Protein AF-A0A7S2NXR0-F1 (afdb_monomer)

Organism: NCBI:txid1333877

Sequence (174 aa):
SSHFCSRHRAERPIASRPRAPASRPAGAMSVLPPVIALAGGGIPRPVWQLMPEISPGKAMLGSIFLFNAPHMVRMFLMHKAANVIKNENPRAQLAELKGHKAYGEMISRAEGAHVNGLESFPVFAAGLLAAKAAGVDKTLIGKLAAFHLLCRTAFNVLYIGFSTPAPPAPPALT

Solvent-accessible surface area (backbone atoms only — not comparable to full-atom values): 10648 Å² total; per-residue (Å²): 134,88,82,88,78,82,77,75,78,79,76,72,79,81,77,76,73,81,78,74,84,87,77,77,76,96,71,78,66,75,67,63,62,58,56,40,59,73,73,72,59,64,74,57,66,72,60,59,70,68,48,60,79,39,53,59,68,57,45,53,59,51,42,56,55,60,46,43,41,33,48,55,52,28,51,54,52,48,44,73,72,57,77,62,84,61,82,90,45,60,69,61,51,47,62,58,49,43,71,37,93,89,50,5,67,47,40,48,34,16,49,51,51,23,54,56,28,64,68,47,44,60,58,52,52,50,52,55,51,49,42,57,72,71,66,52,59,63,60,60,51,6,34,53,48,45,49,52,50,49,54,49,51,52,47,52,52,50,57,45,70,54,83,77,80,76,77,78,75,76,79,78,88,123

Foldseek 3Di:
DDDDDDPDPPDDPPPPDPDDDDDPDPPPPPPPVVVLVVVVHDDPPVLLVPFDQDFLVRLLVVLVCLLCVLVVVLVVLLCVQPVDQDPPCNPVSLVVSLPPPPCNLLNVLSVVLNVVSVVCSVVLVVVLVVCVVVVHDRSVSSSVSSVVSVVSNVCSCCSNVDDDDDDPPDPPPD

Structure (mmCIF, N/CA/C/O backbone):
data_AF-A0A7S2NXR0-F1
#
_entry.id   AF-A0A7S2NXR0-F1
#
loop_
_atom_site.group_PDB
_atom_site.id
_atom_site.type_symbol
_atom_site.label_atom_id
_atom_site.label_alt_id
_atom_site.label_comp_id
_atom_site.label_asym_id
_atom_site.label_entity_id
_atom_site.label_seq_id
_atom_site.pdbx_PDB_ins_code
_atom_site.Cartn_x
_atom_site.Cartn_y
_atom_site.Cartn_z
_atom_site.occupancy
_atom_site.B_iso_or_equiv
_atom_site.auth_seq_id
_atom_site.auth_comp_id
_atom_site.auth_asym_id
_atom_site.auth_atom_id
_atom_site.pdbx_PDB_model_num
ATOM 1 N N . SER A 1 1 ? 9.492 -75.284 -23.364 1.00 41.31 1 SER A N 1
ATOM 2 C CA . SER A 1 1 ? 10.916 -75.005 -23.112 1.00 41.31 1 SER A CA 1
ATOM 3 C C . SER A 1 1 ? 11.178 -73.532 -23.343 1.00 41.31 1 SER A C 1
ATOM 5 O O . SER A 1 1 ? 11.141 -73.083 -24.474 1.00 41.31 1 SER A O 1
ATOM 7 N N . SER A 1 2 ? 11.055 -72.708 -22.303 1.00 45.31 2 SER A N 1
ATOM 8 C CA . SER A 1 2 ? 12.148 -72.368 -21.375 1.00 45.31 2 SER A CA 1
ATOM 9 C C . SER A 1 2 ? 13.203 -71.498 -22.056 1.00 45.31 2 SER A C 1
ATOM 11 O O . SER A 1 2 ? 14.041 -72.020 -22.771 1.00 45.31 2 SER A O 1
ATOM 13 N N . HIS A 1 3 ? 13.159 -70.188 -21.816 1.00 41.81 3 HIS A N 1
ATOM 14 C CA . HIS A 1 3 ? 14.313 -69.461 -21.283 1.00 41.81 3 HIS A CA 1
ATOM 15 C C . HIS A 1 3 ? 13.875 -68.073 -20.805 1.00 41.81 3 HIS A C 1
ATOM 17 O O . HIS A 1 3 ? 13.893 -67.068 -21.508 1.00 41.81 3 HIS A O 1
ATOM 23 N N . PHE A 1 4 ? 13.452 -68.080 -19.546 1.00 44.88 4 PHE A N 1
ATOM 24 C CA . PHE A 1 4 ? 13.415 -66.955 -18.629 1.00 44.88 4 PHE A CA 1
ATOM 25 C C . PHE A 1 4 ? 14.849 -66.413 -18.491 1.00 44.88 4 PHE A C 1
ATOM 27 O O . PHE A 1 4 ? 15.677 -67.030 -17.826 1.00 44.88 4 PHE A O 1
ATOM 34 N N . CYS A 1 5 ? 15.177 -65.309 -19.167 1.00 43.09 5 CYS A N 1
ATOM 35 C CA . CYS A 1 5 ? 16.451 -64.613 -18.981 1.00 43.09 5 CYS A CA 1
ATOM 36 C C . CYS A 1 5 ? 16.192 -63.310 -18.223 1.00 43.09 5 CYS A C 1
ATOM 38 O O . CYS A 1 5 ? 15.936 -62.247 -18.789 1.00 43.09 5 CYS A O 1
ATOM 40 N N . SER A 1 6 ? 16.194 -63.471 -16.901 1.00 46.03 6 SER A N 1
ATOM 41 C CA . SER A 1 6 ? 16.197 -62.433 -15.880 1.00 46.03 6 SER A CA 1
ATOM 42 C C . SER A 1 6 ? 17.340 -61.444 -16.135 1.00 46.03 6 SER A C 1
ATOM 44 O O . SER A 1 6 ? 18.508 -61.745 -15.887 1.00 46.03 6 SER A O 1
ATOM 46 N N . ARG A 1 7 ? 17.023 -60.243 -16.637 1.00 46.84 7 ARG A N 1
ATOM 47 C CA . ARG A 1 7 ? 17.961 -59.115 -16.576 1.00 46.84 7 ARG A CA 1
ATOM 48 C C . ARG A 1 7 ? 17.993 -58.619 -15.139 1.00 46.84 7 ARG A C 1
ATOM 50 O O . ARG A 1 7 ? 17.139 -57.845 -14.713 1.00 46.84 7 ARG A O 1
ATOM 57 N N . HIS A 1 8 ? 19.001 -59.100 -14.419 1.00 41.31 8 HIS A N 1
ATOM 58 C CA . HIS A 1 8 ? 19.458 -58.571 -13.147 1.00 41.31 8 HIS A CA 1
ATOM 59 C C . HIS A 1 8 ? 19.474 -57.038 -13.183 1.00 41.31 8 HIS A C 1
ATOM 61 O O . HIS A 1 8 ? 20.275 -56.407 -13.873 1.00 41.31 8 HIS A O 1
ATOM 67 N N . ARG A 1 9 ? 18.558 -56.447 -12.415 1.00 42.78 9 ARG A N 1
ATOM 68 C CA . ARG A 1 9 ? 18.615 -55.060 -11.971 1.00 42.78 9 ARG A CA 1
ATOM 69 C C . ARG A 1 9 ? 19.904 -54.924 -11.162 1.00 42.78 9 ARG A C 1
ATOM 71 O O . ARG A 1 9 ? 19.964 -55.378 -10.027 1.00 42.78 9 ARG A O 1
ATOM 78 N N . ALA A 1 10 ? 20.944 -54.363 -11.772 1.00 43.19 10 ALA A N 1
ATOM 79 C CA . ALA A 1 10 ? 22.134 -53.938 -11.054 1.00 43.19 10 ALA A CA 1
ATOM 80 C C . ALA A 1 10 ? 21.708 -52.829 -10.083 1.00 43.19 10 ALA A C 1
ATOM 82 O O . ALA A 1 10 ? 21.484 -51.681 -10.476 1.00 43.19 10 ALA A O 1
ATOM 83 N N . GLU A 1 11 ? 21.502 -53.213 -8.826 1.00 44.66 11 GLU A N 1
ATOM 84 C CA . GLU A 1 11 ? 21.321 -52.302 -7.709 1.00 44.66 11 GLU A CA 1
ATOM 85 C C . GLU A 1 11 ? 22.569 -51.425 -7.632 1.00 44.66 11 GLU A C 1
ATOM 87 O O . GLU A 1 11 ? 23.670 -51.894 -7.344 1.00 44.66 11 GLU A O 1
ATOM 92 N N . ARG A 1 12 ? 22.421 -50.142 -7.968 1.00 49.81 12 ARG A N 1
ATOM 93 C CA . ARG A 1 12 ? 23.492 -49.178 -7.732 1.00 49.81 12 ARG A CA 1
ATOM 94 C C . ARG A 1 12 ? 23.688 -49.108 -6.217 1.00 49.81 12 ARG A C 1
ATOM 96 O O . ARG A 1 12 ? 22.694 -48.892 -5.521 1.00 49.81 12 ARG A O 1
ATOM 103 N N . PRO A 1 13 ? 24.914 -49.258 -5.693 1.00 45.50 13 PRO A N 1
ATOM 104 C CA . PRO A 1 13 ? 25.148 -49.089 -4.271 1.00 45.50 13 PRO A CA 1
ATOM 105 C C . PRO A 1 13 ? 24.712 -47.675 -3.881 1.00 45.50 13 PRO A C 1
ATOM 107 O O . PRO A 1 13 ? 25.167 -46.685 -4.457 1.00 45.50 13 PRO A O 1
ATOM 110 N N . ILE A 1 14 ? 23.777 -47.595 -2.933 1.00 52.03 14 ILE A N 1
ATOM 111 C CA . ILE A 1 14 ? 23.360 -46.350 -2.295 1.00 52.03 14 ILE A CA 1
ATOM 112 C C . ILE A 1 14 ? 24.603 -45.804 -1.597 1.00 52.03 14 ILE A C 1
ATOM 114 O O . ILE A 1 14 ? 24.964 -46.246 -0.509 1.00 52.03 14 ILE A O 1
ATOM 118 N N . ALA A 1 15 ? 25.293 -44.877 -2.261 1.00 48.22 15 ALA A N 1
ATOM 119 C CA . ALA A 1 15 ? 26.387 -44.131 -1.672 1.00 48.22 15 ALA A CA 1
ATOM 120 C C . ALA A 1 15 ? 25.826 -43.370 -0.465 1.00 48.22 15 ALA A C 1
ATOM 122 O O . ALA A 1 15 ? 25.064 -42.407 -0.598 1.00 48.22 15 ALA A O 1
ATOM 123 N N . SER A 1 16 ? 26.158 -43.865 0.723 1.00 54.44 16 SER A N 1
ATOM 124 C CA . SER A 1 16 ? 25.849 -43.253 2.002 1.00 54.44 16 SER A CA 1
ATOM 125 C C . SER A 1 16 ? 26.462 -41.855 2.028 1.00 54.44 16 SER A C 1
ATOM 127 O O . SER A 1 16 ? 27.676 -41.677 2.095 1.00 54.44 16 SER A O 1
ATOM 129 N N . ARG A 1 17 ? 25.609 -40.829 1.937 1.00 52.53 17 ARG A N 1
ATOM 130 C CA . ARG A 1 17 ? 26.033 -39.439 2.131 1.00 52.53 17 ARG A CA 1
ATOM 131 C C . ARG A 1 17 ? 26.712 -39.320 3.503 1.00 52.53 17 ARG A C 1
ATOM 133 O O . ARG A 1 17 ? 26.125 -39.782 4.487 1.00 52.53 17 ARG A O 1
ATOM 140 N N . PRO A 1 18 ? 27.888 -38.679 3.611 1.00 49.97 18 PRO A N 1
ATOM 141 C CA . PRO A 1 18 ? 28.472 -38.378 4.908 1.00 49.97 18 PRO A CA 1
ATOM 142 C C . PRO A 1 18 ? 27.501 -37.489 5.694 1.00 49.97 18 PRO A C 1
ATOM 144 O O . PRO A 1 18 ? 27.066 -36.432 5.232 1.00 49.97 18 PRO A O 1
ATOM 147 N N . ARG A 1 19 ? 27.110 -37.974 6.875 1.00 48.69 19 ARG A N 1
ATOM 148 C CA . ARG A 1 19 ? 26.250 -37.280 7.833 1.00 48.69 19 ARG A CA 1
ATOM 149 C C . ARG A 1 19 ? 26.992 -36.020 8.282 1.00 48.69 19 ARG A C 1
ATOM 151 O O . ARG A 1 19 ? 27.996 -36.119 8.979 1.00 48.69 19 ARG A O 1
ATOM 158 N N . ALA A 1 20 ? 26.525 -34.853 7.840 1.00 47.62 20 ALA A N 1
ATOM 159 C CA . ALA A 1 20 ? 27.055 -33.569 8.282 1.00 47.62 20 ALA A CA 1
ATOM 160 C C . ALA A 1 20 ? 27.038 -33.501 9.823 1.00 47.62 20 ALA A C 1
ATOM 162 O O . ALA A 1 20 ? 26.050 -33.936 10.428 1.00 47.62 20 ALA A O 1
ATOM 163 N N . PRO A 1 21 ? 28.100 -32.989 10.470 1.00 45.88 21 PRO A N 1
ATOM 164 C CA . PRO A 1 21 ? 28.144 -32.893 11.919 1.00 45.88 21 PRO A CA 1
ATOM 165 C C . PRO A 1 21 ? 27.037 -31.963 12.422 1.00 45.88 21 PRO A C 1
ATOM 167 O O . PRO A 1 21 ? 26.901 -30.810 12.007 1.00 45.88 21 PRO A O 1
ATOM 170 N N . ALA A 1 22 ? 26.224 -32.506 13.323 1.00 53.00 22 ALA A N 1
ATOM 171 C CA . ALA A 1 22 ? 25.250 -31.770 14.099 1.00 53.00 22 ALA A CA 1
ATOM 172 C C . ALA A 1 22 ? 25.974 -30.872 15.108 1.00 53.00 22 ALA A C 1
ATOM 174 O O . ALA A 1 22 ? 26.642 -31.388 15.993 1.00 53.00 22 ALA A O 1
ATOM 175 N N . SER A 1 23 ? 25.799 -29.555 14.983 1.00 51.22 23 SER A N 1
ATOM 176 C CA . SER A 1 23 ? 25.661 -28.612 16.106 1.00 51.22 23 SER A CA 1
ATOM 177 C C . SER A 1 23 ? 25.601 -27.176 15.570 1.00 51.22 23 SER A C 1
ATOM 179 O O . SER A 1 23 ? 26.584 -26.438 15.611 1.00 51.22 23 SER A O 1
ATOM 181 N N . ARG A 1 24 ? 24.439 -26.737 15.068 1.00 48.38 24 ARG A N 1
ATOM 182 C CA . ARG A 1 24 ? 24.116 -25.303 15.167 1.00 48.38 24 ARG A CA 1
ATOM 183 C C . ARG A 1 24 ? 23.498 -25.120 16.552 1.00 48.38 24 ARG A C 1
ATOM 185 O O . ARG A 1 24 ? 22.603 -25.899 16.881 1.00 48.38 24 ARG A O 1
ATOM 192 N N . PRO A 1 25 ? 23.991 -24.187 17.381 1.00 43.56 25 PRO A N 1
ATOM 193 C CA . PRO A 1 25 ? 23.527 -24.048 18.751 1.00 43.56 25 PRO A CA 1
ATOM 194 C C . PRO A 1 25 ? 22.011 -23.848 18.761 1.00 43.56 25 PRO A C 1
ATOM 196 O O . PRO A 1 25 ? 21.482 -22.925 18.135 1.00 43.56 25 PRO A O 1
ATOM 199 N N . ALA A 1 26 ? 21.325 -24.739 19.474 1.00 48.00 26 ALA A N 1
ATOM 200 C CA . ALA A 1 26 ? 19.952 -24.565 19.913 1.00 48.00 26 ALA A CA 1
ATOM 201 C C . ALA A 1 26 ? 19.914 -23.357 20.866 1.00 48.00 26 ALA A C 1
ATOM 203 O O . ALA A 1 26 ? 20.005 -23.493 22.078 1.00 48.00 26 ALA A O 1
ATOM 204 N N . GLY A 1 27 ? 19.916 -22.155 20.294 1.00 46.69 27 GLY A N 1
ATOM 205 C CA . GLY A 1 27 ? 20.064 -20.900 21.036 1.00 46.69 27 GLY A CA 1
ATOM 206 C C . GLY A 1 27 ? 19.692 -19.648 20.243 1.00 46.69 27 GLY A C 1
ATOM 207 O O . GLY A 1 27 ? 19.616 -18.571 20.814 1.00 46.69 27 GLY A O 1
ATOM 208 N N . ALA A 1 28 ? 19.383 -19.779 18.950 1.00 42.97 28 ALA A N 1
ATOM 209 C CA . ALA A 1 28 ? 18.703 -18.740 18.177 1.00 42.97 28 ALA A CA 1
ATOM 210 C C . ALA A 1 28 ? 17.209 -19.073 18.017 1.00 42.97 28 ALA A C 1
ATOM 212 O O . ALA A 1 28 ? 16.603 -18.837 16.975 1.00 42.97 28 ALA A O 1
ATOM 213 N N . MET A 1 29 ? 16.598 -19.651 19.055 1.00 43.41 29 MET A N 1
ATOM 214 C CA . MET A 1 29 ? 15.160 -19.505 19.244 1.00 43.41 29 MET A CA 1
ATOM 215 C C . MET A 1 29 ? 14.944 -18.019 19.474 1.00 43.41 29 MET A C 1
ATOM 217 O O . MET A 1 29 ? 15.261 -17.538 20.552 1.00 43.41 29 MET A O 1
ATOM 221 N N . SER A 1 30 ? 14.526 -17.302 18.427 1.00 53.47 30 SER A N 1
ATOM 222 C CA . SER A 1 30 ? 13.653 -16.130 18.492 1.00 53.47 30 SER A CA 1
ATOM 223 C C . SER A 1 30 ? 13.299 -15.785 19.946 1.00 53.47 30 SER A C 1
ATOM 225 O O . SER A 1 30 ? 12.365 -16.351 20.504 1.00 53.47 30 SER A O 1
ATOM 227 N N . VAL A 1 31 ? 14.120 -14.957 20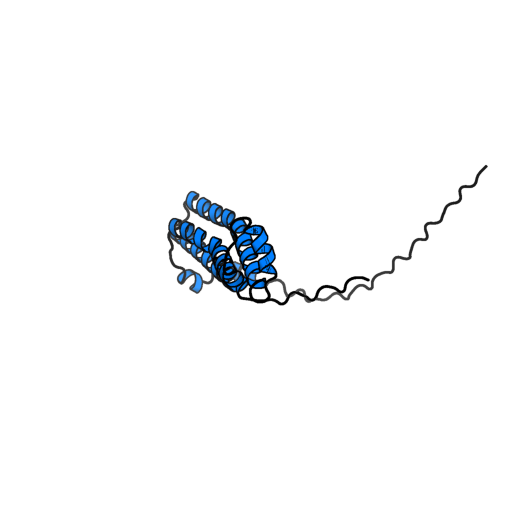.603 1.00 52.53 31 VAL A N 1
ATOM 228 C CA . VAL A 1 31 ? 13.925 -14.531 22.009 1.00 52.53 31 VAL A CA 1
ATOM 229 C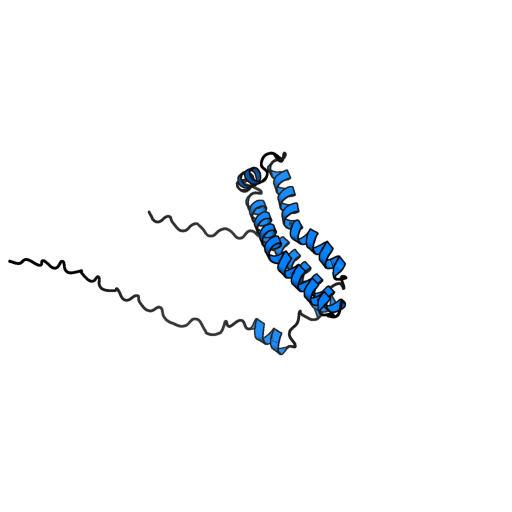 C . VAL A 1 31 ? 13.024 -13.287 22.057 1.00 52.53 31 VAL A C 1
ATOM 231 O O . VAL A 1 31 ? 12.716 -12.744 23.112 1.00 52.53 31 VAL A O 1
ATOM 234 N N . LEU A 1 32 ? 12.551 -12.838 20.894 1.00 49.97 32 LEU A N 1
ATOM 235 C CA . LEU A 1 32 ? 11.642 -11.708 20.751 1.00 49.97 32 LEU A CA 1
ATOM 236 C C . LEU A 1 32 ? 10.178 -12.017 21.157 1.00 49.97 32 LEU A C 1
ATOM 238 O O . LEU A 1 32 ? 9.555 -11.149 21.764 1.00 49.97 32 LEU A O 1
ATOM 242 N N . PRO A 1 33 ? 9.609 -13.217 20.910 1.00 52.28 33 PRO A N 1
ATOM 243 C CA . PRO A 1 33 ? 8.256 -13.577 21.332 1.00 52.28 33 PRO A CA 1
ATOM 244 C C . PRO A 1 33 ? 8.051 -13.626 22.858 1.00 52.28 33 PRO A C 1
ATOM 246 O O . PRO A 1 33 ? 7.035 -13.098 23.308 1.00 52.28 33 PRO A O 1
ATOM 249 N N . PRO A 1 34 ? 8.965 -14.186 23.686 1.00 52.16 34 PRO A N 1
ATOM 250 C CA . PRO A 1 34 ? 8.738 -14.273 25.128 1.00 52.16 34 PRO A CA 1
ATOM 251 C C . PRO A 1 34 ? 8.804 -12.925 25.840 1.00 52.16 34 PRO A C 1
ATOM 253 O O . PRO A 1 34 ? 8.006 -12.690 26.735 1.00 52.16 34 PRO A O 1
ATOM 256 N N . VAL A 1 35 ? 9.710 -12.019 25.450 1.00 54.84 35 VAL A N 1
ATOM 257 C CA . VAL A 1 35 ? 9.836 -10.707 26.118 1.00 54.84 35 VAL A CA 1
ATOM 258 C C . VAL A 1 35 ? 8.613 -9.836 25.839 1.00 54.84 35 VAL A C 1
ATOM 260 O O . VAL A 1 35 ? 8.111 -9.171 26.742 1.00 54.84 35 VAL A O 1
ATOM 263 N N . ILE A 1 36 ? 8.082 -9.895 24.613 1.00 53.91 36 ILE A N 1
ATOM 264 C CA . ILE A 1 36 ? 6.824 -9.231 24.272 1.00 53.91 36 ILE A CA 1
ATOM 265 C C . ILE A 1 36 ? 5.681 -9.876 25.065 1.00 53.91 36 ILE A C 1
ATOM 267 O O . ILE A 1 36 ? 4.931 -9.160 25.711 1.00 53.91 36 ILE A O 1
ATOM 271 N N . ALA A 1 37 ? 5.573 -11.205 25.116 1.00 52.56 37 ALA A N 1
ATOM 272 C CA . ALA A 1 37 ? 4.486 -11.875 25.835 1.00 52.56 37 ALA A CA 1
ATOM 273 C C . ALA A 1 37 ? 4.519 -11.669 27.368 1.00 52.56 37 ALA A C 1
ATOM 275 O O . ALA A 1 37 ? 3.468 -11.471 27.975 1.00 52.56 37 ALA A O 1
ATOM 276 N N . LEU A 1 38 ? 5.701 -11.674 27.996 1.00 53.44 38 LEU A N 1
ATOM 277 C CA . LEU A 1 38 ? 5.859 -11.602 29.457 1.00 53.44 38 LEU A CA 1
ATOM 278 C C . LEU A 1 38 ? 5.738 -10.168 30.013 1.00 53.44 38 LEU A C 1
ATOM 280 O O . LEU A 1 38 ? 5.381 -9.991 31.173 1.00 53.44 38 LEU A O 1
ATOM 284 N N . ALA A 1 39 ? 5.994 -9.138 29.196 1.00 56.22 39 ALA A N 1
ATOM 285 C CA . ALA A 1 39 ? 5.910 -7.726 29.593 1.00 56.22 39 ALA A CA 1
ATOM 286 C C . ALA A 1 39 ? 4.494 -7.108 29.465 1.00 56.22 39 ALA A C 1
ATOM 288 O O . ALA A 1 39 ? 4.348 -5.887 29.544 1.00 56.22 39 ALA A O 1
ATOM 289 N N . GLY A 1 40 ? 3.446 -7.918 29.260 1.00 49.31 40 GLY A N 1
ATOM 290 C CA . GLY A 1 40 ? 2.088 -7.424 28.978 1.00 49.31 40 GLY A CA 1
ATOM 291 C C . GLY A 1 40 ? 1.919 -7.010 27.512 1.00 49.31 40 GLY A C 1
ATOM 292 O O . GLY A 1 40 ? 1.493 -5.896 27.213 1.00 49.31 40 GLY A O 1
ATOM 293 N N . GLY A 1 41 ? 2.321 -7.916 26.618 1.00 50.16 41 GLY A N 1
ATOM 294 C CA . GLY A 1 41 ? 2.621 -7.718 25.200 1.00 50.16 41 GLY A CA 1
ATOM 295 C C . GLY A 1 41 ? 1.646 -6.913 24.369 1.00 50.16 41 GLY A C 1
ATO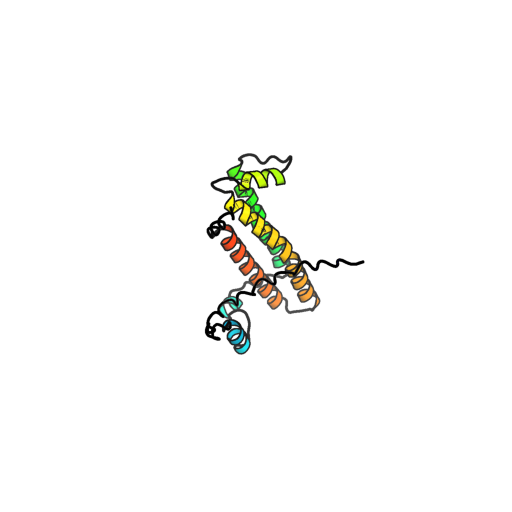M 296 O O . GLY A 1 41 ? 0.663 -7.424 23.841 1.00 50.16 41 GLY A O 1
ATOM 297 N N . GLY A 1 42 ? 2.037 -5.669 24.141 1.00 64.25 42 GLY A N 1
ATOM 298 C CA . GLY A 1 42 ? 1.546 -4.821 23.074 1.00 64.25 42 GLY A CA 1
ATOM 299 C C . GLY A 1 42 ? 2.676 -3.946 22.543 1.00 64.25 42 GLY A C 1
ATOM 300 O O . GLY A 1 42 ? 3.767 -3.895 23.114 1.00 64.25 42 GLY A O 1
ATOM 301 N N . ILE A 1 43 ? 2.391 -3.273 21.428 1.00 65.06 43 ILE A N 1
ATOM 302 C CA . ILE A 1 43 ? 3.207 -2.224 20.797 1.00 65.06 43 ILE A CA 1
ATOM 303 C C . ILE A 1 43 ? 3.930 -1.387 21.876 1.00 65.06 43 ILE A C 1
ATOM 305 O O . ILE A 1 43 ? 3.271 -0.992 22.843 1.00 65.06 43 ILE A O 1
ATOM 309 N N . PRO A 1 44 ? 5.244 -1.094 21.745 1.00 73.44 44 PRO A N 1
ATOM 310 C CA . PRO A 1 44 ? 5.999 -0.363 22.764 1.00 73.44 44 PRO A CA 1
ATOM 311 C C . PRO A 1 44 ? 5.233 0.880 23.229 1.00 73.44 44 PRO A C 1
ATOM 313 O O . PRO A 1 44 ? 4.813 1.678 22.394 1.00 73.44 44 PRO A O 1
ATOM 316 N N . ARG A 1 45 ? 5.050 1.067 24.546 1.00 68.00 45 ARG A N 1
ATOM 317 C CA . ARG A 1 45 ? 4.295 2.206 25.113 1.00 68.00 45 ARG A CA 1
ATOM 318 C C . ARG A 1 45 ? 4.609 3.576 24.487 1.00 68.00 45 ARG A C 1
ATOM 320 O O . ARG A 1 45 ? 3.646 4.286 24.210 1.00 68.00 45 ARG A O 1
ATOM 327 N N . PRO A 1 46 ? 5.874 3.955 24.204 1.00 73.81 46 PRO A N 1
ATOM 328 C CA . PRO A 1 46 ? 6.147 5.226 23.528 1.00 73.81 46 PRO A CA 1
ATOM 329 C C . PRO A 1 46 ? 5.562 5.285 22.111 1.00 73.81 46 PRO A C 1
ATOM 331 O O . PRO A 1 46 ? 5.022 6.310 21.711 1.00 73.81 46 PRO A O 1
ATOM 334 N N . VAL A 1 47 ? 5.593 4.174 21.368 1.00 71.31 47 VAL A N 1
ATOM 335 C CA . VAL A 1 47 ? 4.967 4.078 20.041 1.00 71.31 47 VAL A CA 1
ATOM 336 C C . VAL A 1 47 ? 3.448 4.164 20.174 1.00 71.31 47 VAL A C 1
ATOM 338 O O . VAL A 1 47 ? 2.820 4.913 19.440 1.00 71.31 47 VAL A O 1
ATOM 341 N N . TRP A 1 48 ? 2.856 3.472 21.151 1.00 69.88 48 TRP A N 1
ATOM 342 C CA . TRP A 1 48 ? 1.412 3.512 21.403 1.00 69.88 48 TRP A CA 1
ATOM 343 C C . TRP A 1 48 ? 0.893 4.908 21.782 1.00 69.88 48 TRP A C 1
ATOM 345 O O . TRP A 1 48 ? -0.212 5.280 21.393 1.00 69.88 48 TRP A O 1
ATOM 355 N N . GLN A 1 49 ? 1.692 5.688 22.513 1.00 73.69 49 GLN A N 1
ATOM 356 C CA . GLN A 1 49 ? 1.362 7.061 22.913 1.00 73.69 49 GLN A CA 1
ATOM 357 C C . GLN A 1 49 ? 1.560 8.084 21.788 1.00 73.69 49 GLN A C 1
ATOM 359 O O . GLN A 1 49 ? 0.866 9.095 21.765 1.00 73.69 49 GLN A O 1
ATOM 364 N N . LEU A 1 50 ? 2.471 7.821 20.847 1.00 78.94 50 LEU A N 1
ATOM 365 C CA . LEU A 1 50 ? 2.720 8.690 19.694 1.00 78.94 50 LEU A CA 1
ATOM 366 C C . LEU A 1 50 ? 1.651 8.545 18.596 1.00 78.94 50 LEU A C 1
ATOM 368 O O . LEU A 1 50 ? 1.536 9.407 17.725 1.00 78.94 50 LEU A O 1
ATOM 372 N N . MET A 1 51 ? 0.880 7.453 18.601 1.00 74.81 51 MET A N 1
ATOM 373 C CA . MET A 1 51 ? -0.080 7.192 17.534 1.00 74.81 51 MET A CA 1
ATOM 374 C C . MET A 1 51 ? -1.285 8.136 17.585 1.00 74.81 51 MET A C 1
ATOM 376 O O . MET A 1 51 ? -1.974 8.193 18.607 1.00 74.81 51 MET A O 1
ATOM 380 N N . PRO A 1 52 ? -1.598 8.825 16.472 1.00 76.06 52 PRO A N 1
ATOM 381 C CA . PRO A 1 52 ? -2.752 9.704 16.409 1.00 76.06 52 PRO A CA 1
ATOM 382 C C . PRO A 1 52 ? -4.051 8.901 16.515 1.00 76.06 52 PRO A C 1
ATOM 384 O O . PRO A 1 52 ? -4.208 7.839 15.906 1.00 76.06 52 PRO A O 1
ATOM 387 N N . GLU A 1 53 ? -5.018 9.443 17.249 1.00 78.00 53 GLU A N 1
ATOM 388 C CA . GLU A 1 53 ? -6.360 8.873 17.355 1.00 78.00 53 GLU A CA 1
ATOM 389 C C . GLU A 1 53 ? -7.162 9.206 16.092 1.00 78.00 53 GLU A C 1
ATOM 391 O O . GLU A 1 53 ? -7.918 10.176 16.013 1.00 78.00 53 GLU A O 1
ATOM 396 N N . ILE A 1 54 ? -6.948 8.409 15.046 1.00 81.12 54 ILE A N 1
ATOM 397 C CA . ILE A 1 54 ? -7.679 8.541 13.788 1.00 81.12 54 ILE A CA 1
ATOM 398 C C . ILE A 1 54 ? -9.018 7.813 13.931 1.00 81.12 54 ILE A C 1
ATOM 400 O O . ILE A 1 54 ? -9.068 6.630 14.254 1.00 81.12 54 ILE A O 1
ATOM 404 N N . SER A 1 55 ? -10.121 8.510 13.643 1.00 84.31 55 SER A N 1
ATOM 405 C CA . SER A 1 55 ? -11.445 7.879 13.559 1.00 84.31 55 SER A CA 1
ATOM 406 C C . SER A 1 55 ? -11.415 6.690 12.581 1.00 84.31 55 SER A C 1
ATOM 408 O O . SER A 1 55 ? -10.910 6.860 11.466 1.00 84.31 55 SER A O 1
ATOM 410 N N . PRO A 1 56 ? -11.998 5.522 12.920 1.00 81.31 56 PRO A N 1
ATOM 411 C CA . PRO A 1 56 ? -11.963 4.331 12.066 1.00 81.31 56 PRO A CA 1
ATOM 412 C C . PRO A 1 56 ? -12.417 4.586 10.620 1.00 81.31 56 PRO A C 1
ATOM 414 O O . PRO A 1 56 ? -11.837 4.048 9.683 1.00 81.31 56 PRO A O 1
ATOM 417 N N . GLY A 1 57 ? -13.400 5.471 10.413 1.00 82.75 57 GLY A N 1
ATOM 418 C CA . GLY A 1 57 ? -13.850 5.849 9.068 1.00 82.75 57 GLY A CA 1
ATOM 419 C C . GLY A 1 57 ? -12.798 6.632 8.272 1.00 82.75 57 GLY A C 1
ATOM 420 O O . GLY A 1 57 ? -12.588 6.359 7.092 1.00 82.75 57 GLY A O 1
ATOM 421 N N . LYS A 1 58 ? -12.081 7.558 8.925 1.00 84.50 58 LYS A N 1
ATOM 422 C CA . LYS A 1 58 ? -10.972 8.301 8.302 1.00 84.50 58 LYS A CA 1
ATOM 423 C C . LYS A 1 58 ? -9.802 7.376 7.980 1.00 84.50 58 LYS A C 1
ATOM 425 O O . LYS A 1 58 ? -9.206 7.511 6.917 1.00 84.50 58 LYS A O 1
ATOM 430 N N . ALA A 1 59 ? -9.508 6.420 8.862 1.00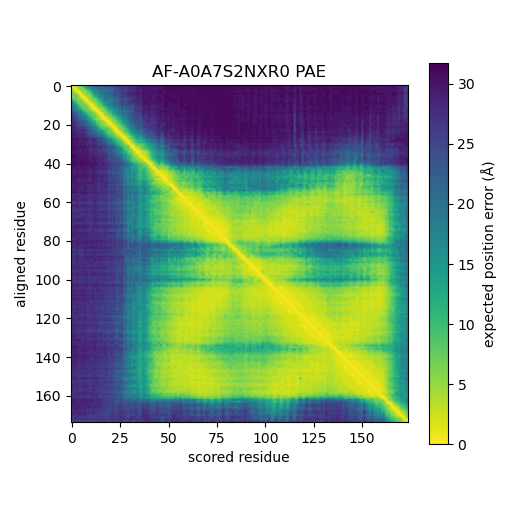 84.56 59 ALA A N 1
ATOM 431 C CA . ALA A 1 59 ? -8.474 5.419 8.620 1.00 84.56 59 ALA A CA 1
ATOM 432 C C . ALA A 1 59 ? -8.815 4.546 7.404 1.00 84.56 59 ALA A C 1
ATOM 434 O O . ALA A 1 59 ? -7.945 4.286 6.579 1.00 84.56 59 ALA A O 1
ATOM 435 N N . MET A 1 60 ? -10.085 4.162 7.237 1.00 86.88 60 MET A N 1
ATOM 436 C CA . MET A 1 60 ? -10.524 3.381 6.080 1.00 86.88 60 MET A CA 1
ATOM 437 C C . MET A 1 60 ? -10.378 4.171 4.771 1.00 86.88 60 MET A C 1
ATOM 439 O O . MET A 1 60 ? -9.771 3.675 3.824 1.00 86.88 60 MET A O 1
ATOM 443 N N . LEU A 1 61 ? -10.841 5.424 4.729 1.00 87.25 61 LEU A N 1
ATOM 444 C CA . LEU A 1 61 ? -10.680 6.279 3.546 1.00 87.25 61 LEU A CA 1
ATOM 445 C C . LEU A 1 61 ? -9.201 6.553 3.232 1.00 87.25 61 LEU A C 1
ATOM 447 O O . LEU A 1 61 ? -8.783 6.429 2.084 1.00 87.25 61 LEU A O 1
ATOM 451 N N . GLY A 1 62 ? -8.391 6.854 4.251 1.00 86.31 62 GLY A N 1
ATOM 452 C CA . GLY A 1 62 ? -6.949 7.060 4.097 1.00 86.31 62 GLY A CA 1
ATOM 453 C C . GLY A 1 62 ? -6.212 5.801 3.635 1.00 86.31 62 GLY A C 1
ATOM 454 O O . GLY A 1 62 ? -5.290 5.886 2.824 1.00 86.31 62 GLY A O 1
ATOM 455 N N . SER A 1 63 ? -6.654 4.623 4.084 1.00 86.69 63 SER A N 1
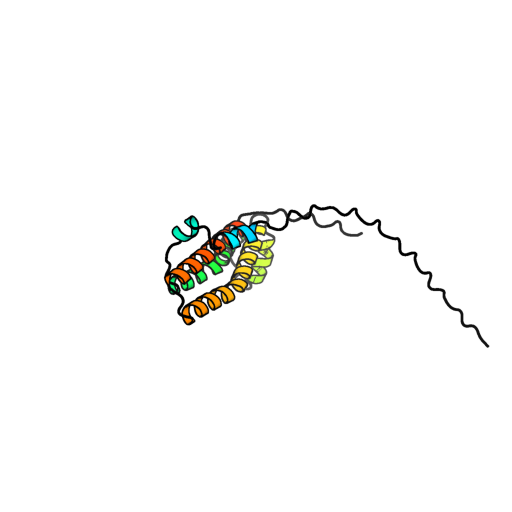ATOM 456 C CA . SER A 1 63 ? -6.063 3.350 3.674 1.00 86.69 63 SER A CA 1
ATOM 457 C C . SER A 1 63 ? -6.188 3.126 2.168 1.00 86.69 63 SER A C 1
ATOM 459 O O . SER A 1 63 ? -5.207 2.747 1.542 1.00 86.69 63 SER A O 1
ATOM 461 N N . ILE A 1 64 ? -7.325 3.460 1.550 1.00 87.88 64 ILE A N 1
ATOM 462 C CA . ILE A 1 64 ? -7.527 3.292 0.101 1.00 87.88 64 ILE A CA 1
ATOM 463 C C . ILE A 1 64 ? -6.450 4.045 -0.690 1.00 87.88 64 ILE A C 1
ATOM 465 O O . ILE A 1 64 ? -5.865 3.491 -1.622 1.00 87.88 64 ILE A O 1
ATOM 469 N N . PHE A 1 65 ? -6.137 5.281 -0.296 1.00 88.06 65 PHE A N 1
ATOM 470 C CA . PHE A 1 65 ? -5.060 6.047 -0.923 1.00 88.06 65 PHE A CA 1
ATOM 471 C C . PHE A 1 65 ? -3.690 5.424 -0.661 1.00 88.06 65 PHE A C 1
ATOM 473 O O . PHE A 1 65 ? -2.886 5.309 -1.583 1.00 88.06 65 PHE A O 1
ATOM 480 N N . LEU A 1 66 ? -3.429 4.966 0.565 1.00 89.00 66 LEU A N 1
ATOM 481 C CA . LEU A 1 66 ? -2.143 4.372 0.924 1.00 89.00 66 LEU A CA 1
ATOM 482 C C . LEU A 1 66 ? -1.871 3.043 0.198 1.00 89.00 66 LEU A C 1
ATOM 484 O O . LEU A 1 66 ? -0.751 2.799 -0.252 1.00 89.00 66 LEU A O 1
ATOM 488 N N . PHE A 1 67 ? -2.886 2.193 0.048 1.00 88.00 67 PHE A N 1
ATOM 489 C CA . PHE A 1 67 ? -2.793 0.927 -0.685 1.00 88.00 67 PHE A CA 1
ATOM 490 C C . PHE A 1 67 ? -2.632 1.143 -2.201 1.00 88.00 67 PHE A C 1
ATOM 492 O O . PHE A 1 67 ? -1.983 0.342 -2.877 1.00 88.00 67 PHE A O 1
ATOM 499 N N . ASN A 1 68 ? -3.139 2.264 -2.724 1.00 89.06 68 ASN A N 1
ATOM 500 C CA . ASN A 1 68 ? -2.916 2.692 -4.107 1.00 89.06 68 ASN A CA 1
ATOM 501 C C . ASN A 1 68 ? -1.650 3.545 -4.301 1.00 89.06 68 ASN A C 1
ATOM 503 O O . ASN A 1 68 ? -1.253 3.791 -5.439 1.00 89.06 68 ASN A O 1
ATOM 507 N N . ALA A 1 69 ? -0.961 3.962 -3.237 1.00 89.69 69 ALA A N 1
ATOM 508 C CA . ALA A 1 69 ? 0.236 4.795 -3.351 1.00 89.69 69 ALA A CA 1
ATOM 509 C C . ALA A 1 69 ? 1.345 4.158 -4.219 1.00 89.69 69 ALA A C 1
ATOM 511 O O . ALA A 1 69 ? 1.884 4.862 -5.077 1.00 89.69 69 ALA A O 1
ATOM 512 N N . PRO A 1 70 ? 1.649 2.844 -4.122 1.00 87.81 70 PRO A N 1
ATOM 513 C CA . PRO A 1 70 ? 2.613 2.208 -5.024 1.00 87.81 70 PRO A CA 1
ATOM 514 C C . PRO A 1 70 ? 2.194 2.264 -6.502 1.00 87.81 70 PRO A C 1
ATOM 516 O O . PRO A 1 70 ? 3.047 2.387 -7.380 1.00 87.81 70 PRO A O 1
ATOM 519 N N . HIS A 1 71 ? 0.887 2.248 -6.788 1.00 87.38 71 HIS A N 1
ATOM 520 C CA . HIS A 1 71 ? 0.364 2.418 -8.144 1.00 87.38 71 HIS A CA 1
ATOM 521 C C . HIS A 1 71 ? 0.632 3.831 -8.679 1.00 87.38 71 HIS A C 1
ATOM 523 O O . HIS A 1 71 ? 1.081 3.984 -9.814 1.00 87.38 71 HIS A O 1
ATOM 529 N N . MET A 1 72 ? 0.440 4.860 -7.849 1.00 89.69 72 MET A N 1
ATOM 530 C CA . MET A 1 72 ? 0.753 6.249 -8.210 1.00 89.69 72 MET A CA 1
ATOM 531 C C . MET A 1 72 ? 2.252 6.446 -8.465 1.00 89.69 72 MET A C 1
ATOM 533 O O . MET A 1 72 ? 2.634 7.070 -9.455 1.00 89.69 72 MET A O 1
ATOM 537 N N . VAL A 1 73 ? 3.107 5.858 -7.620 1.00 88.06 73 VAL A N 1
ATOM 538 C CA . VAL A 1 73 ? 4.568 5.879 -7.809 1.00 88.06 73 VAL A CA 1
ATOM 539 C C . VAL A 1 73 ? 4.951 5.201 -9.122 1.00 88.06 73 VAL A C 1
ATOM 541 O O . VAL A 1 73 ? 5.710 5.766 -9.908 1.00 88.06 73 VAL A O 1
ATOM 544 N N . ARG A 1 74 ? 4.384 4.025 -9.407 1.00 87.19 74 ARG A N 1
ATOM 545 C CA . ARG A 1 74 ? 4.584 3.332 -10.683 1.00 87.19 74 ARG A CA 1
ATOM 546 C C . ARG A 1 74 ? 4.187 4.212 -11.870 1.00 87.19 74 ARG A C 1
ATOM 548 O O . ARG A 1 74 ? 4.973 4.322 -12.804 1.00 87.19 74 ARG A O 1
ATOM 555 N N . MET A 1 75 ? 3.008 4.832 -11.850 1.00 86.00 75 MET A N 1
ATOM 556 C CA . MET A 1 75 ? 2.545 5.679 -12.957 1.00 86.00 75 MET A CA 1
ATOM 557 C C . MET A 1 75 ? 3.459 6.887 -13.180 1.00 86.00 75 MET A C 1
ATOM 559 O O . MET A 1 75 ? 3.782 7.208 -14.322 1.00 86.00 75 MET A O 1
ATOM 563 N N . PHE A 1 76 ? 3.956 7.500 -12.105 1.00 87.88 76 PHE A N 1
ATOM 564 C CA . PHE A 1 76 ? 4.938 8.581 -12.192 1.00 87.88 76 PHE A CA 1
ATOM 565 C C . PHE A 1 76 ? 6.265 8.120 -12.818 1.00 87.88 76 PHE A C 1
ATOM 567 O O . PHE A 1 76 ? 6.801 8.788 -13.705 1.00 87.88 76 PHE A O 1
ATOM 574 N N . LEU A 1 77 ? 6.778 6.955 -12.409 1.00 86.06 77 LEU A N 1
ATOM 575 C CA . LEU A 1 77 ? 7.990 6.368 -12.991 1.00 86.06 77 LEU A CA 1
ATOM 576 C C . LEU A 1 77 ? 7.790 5.986 -14.463 1.00 86.06 77 LEU A C 1
ATOM 578 O O . LEU A 1 77 ? 8.679 6.209 -15.281 1.00 86.06 77 LEU A O 1
ATOM 582 N N . MET A 1 78 ? 6.615 5.461 -14.819 1.00 83.69 78 MET A N 1
ATOM 583 C CA . MET A 1 78 ? 6.273 5.140 -16.204 1.00 83.69 78 MET A CA 1
ATOM 584 C C . MET A 1 78 ? 6.192 6.391 -17.079 1.00 83.69 78 MET A C 1
ATOM 586 O O . MET A 1 78 ? 6.698 6.380 -18.199 1.00 83.69 78 MET A O 1
ATOM 590 N N . HIS A 1 79 ? 5.613 7.478 -16.565 1.00 84.25 79 HIS A N 1
ATOM 591 C CA . HIS A 1 79 ? 5.571 8.755 -17.270 1.00 84.25 79 HIS A CA 1
ATOM 592 C C . HIS A 1 79 ? 6.983 9.307 -17.514 1.00 84.25 79 HIS A C 1
ATOM 594 O O . HIS A 1 79 ? 7.297 9.706 -18.633 1.00 84.25 79 HIS A O 1
ATOM 600 N N . LYS A 1 80 ? 7.868 9.221 -16.511 1.00 82.56 80 LYS A N 1
ATOM 601 C CA . LYS A 1 80 ? 9.286 9.592 -16.652 1.00 82.56 80 LYS A CA 1
ATOM 602 C C . LYS A 1 80 ? 10.066 8.718 -17.636 1.00 82.56 80 LYS A C 1
ATOM 604 O O . LYS A 1 80 ? 10.994 9.214 -18.264 1.00 82.56 80 LYS A O 1
ATOM 609 N N . ALA A 1 81 ? 9.730 7.434 -17.744 1.00 80.44 81 ALA A N 1
ATOM 610 C CA . ALA A 1 81 ? 10.439 6.497 -18.612 1.00 80.44 81 ALA A CA 1
ATOM 611 C C . ALA A 1 81 ? 9.975 6.559 -20.079 1.00 80.44 81 ALA A C 1
ATOM 613 O O . ALA A 1 81 ? 10.801 6.435 -20.977 1.00 80.44 81 ALA A O 1
ATOM 614 N N . ALA A 1 82 ? 8.671 6.729 -20.331 1.00 74.31 82 ALA A N 1
ATOM 615 C CA . ALA A 1 82 ? 8.100 6.628 -21.678 1.00 74.31 82 ALA A CA 1
ATOM 616 C C . ALA A 1 82 ? 7.722 7.969 -22.324 1.00 74.31 82 ALA A C 1
ATOM 618 O O . ALA A 1 82 ? 7.462 7.976 -23.524 1.00 74.31 82 ALA A O 1
ATOM 619 N N . ASN A 1 83 ? 7.668 9.078 -21.570 1.00 69.94 83 ASN A N 1
ATOM 620 C CA . ASN A 1 83 ? 7.135 10.401 -21.955 1.00 69.94 83 ASN A CA 1
ATOM 621 C C . ASN A 1 83 ? 5.659 10.411 -22.432 1.00 69.94 83 ASN A C 1
ATOM 623 O O . ASN A 1 83 ? 4.928 11.349 -22.124 1.00 69.94 83 ASN A O 1
ATOM 627 N N . VAL A 1 84 ? 5.176 9.360 -23.105 1.00 71.62 84 VAL A N 1
ATOM 628 C CA . VAL A 1 84 ? 3.792 9.148 -23.545 1.00 71.62 84 VAL A CA 1
ATOM 629 C C . VAL A 1 84 ? 3.334 7.747 -23.131 1.00 71.62 84 VAL A C 1
ATOM 631 O O . VAL A 1 84 ? 3.986 6.740 -23.409 1.00 71.62 84 VAL A O 1
ATOM 634 N N . ILE A 1 85 ? 2.190 7.674 -22.453 1.00 70.06 85 ILE A N 1
ATOM 635 C CA . ILE A 1 85 ? 1.545 6.405 -22.105 1.00 70.06 85 ILE A CA 1
ATOM 636 C C . ILE A 1 85 ? 0.590 6.034 -23.244 1.00 70.06 85 ILE A C 1
ATOM 638 O O . ILE A 1 85 ? -0.339 6.779 -23.547 1.00 70.06 85 ILE A O 1
ATOM 642 N N . LYS A 1 86 ? 0.830 4.893 -23.894 1.00 75.06 86 LYS A N 1
ATOM 643 C CA . LYS A 1 86 ? -0.041 4.316 -24.919 1.00 75.06 86 LYS A CA 1
ATOM 644 C C . LYS A 1 86 ? -1.231 3.652 -24.226 1.00 75.06 86 LYS A C 1
ATOM 646 O O . LYS A 1 86 ? -1.106 2.583 -23.626 1.00 75.06 86 LYS A O 1
ATOM 651 N N . ASN A 1 87 ? -2.401 4.279 -24.327 1.00 75.94 87 ASN A N 1
ATOM 652 C CA . ASN A 1 87 ? -3.635 3.795 -23.694 1.00 75.94 87 ASN A CA 1
ATOM 653 C C . ASN A 1 87 ? -4.213 2.525 -24.336 1.00 75.94 87 ASN A C 1
ATOM 655 O O . ASN A 1 87 ? -5.114 1.916 -23.770 1.00 75.94 87 ASN A O 1
ATOM 659 N N . GLU A 1 88 ? -3.691 2.111 -25.488 1.00 77.94 88 GLU A N 1
ATOM 660 C CA . GLU A 1 88 ? -4.141 0.920 -26.211 1.00 77.94 88 GLU A CA 1
ATOM 661 C C . GLU A 1 88 ? -3.879 -0.362 -25.414 1.00 77.94 88 GLU A C 1
ATOM 663 O O . GLU A 1 88 ? -4.719 -1.253 -25.397 1.00 77.94 88 GLU A O 1
ATOM 668 N N . ASN A 1 89 ? -2.730 -0.453 -24.728 1.00 78.19 89 ASN A N 1
ATOM 669 C CA . ASN A 1 89 ? -2.337 -1.632 -23.953 1.00 78.19 89 ASN A CA 1
ATOM 670 C C . ASN A 1 89 ? -1.389 -1.268 -22.788 1.00 78.19 89 ASN A C 1
ATOM 672 O O . ASN A 1 89 ? -0.191 -1.572 -22.834 1.00 78.19 89 ASN A O 1
ATOM 676 N N . PRO A 1 90 ? -1.901 -0.691 -21.683 1.00 74.69 90 PRO A N 1
ATOM 677 C CA . PRO A 1 90 ? -1.065 -0.236 -20.564 1.00 74.69 90 PRO A CA 1
ATOM 678 C C . PRO A 1 90 ? -0.303 -1.377 -19.868 1.00 74.69 90 PRO A C 1
ATOM 680 O O . PRO A 1 90 ? 0.750 -1.159 -19.266 1.00 74.69 90 PRO A O 1
ATOM 683 N N . ARG A 1 91 ? -0.813 -2.615 -19.951 1.00 78.69 91 ARG A N 1
ATOM 684 C CA . ARG A 1 91 ? -0.158 -3.811 -19.392 1.00 78.69 91 ARG A CA 1
ATOM 685 C C . ARG A 1 91 ? 1.043 -4.256 -20.226 1.00 78.69 91 ARG A C 1
ATOM 687 O O . ARG A 1 91 ? 2.073 -4.599 -19.655 1.00 78.69 91 ARG A O 1
ATOM 694 N N . ALA A 1 92 ? 0.925 -4.215 -21.553 1.00 81.50 92 ALA A N 1
ATOM 695 C CA . ALA A 1 92 ? 2.030 -4.541 -22.453 1.00 81.50 92 ALA A CA 1
ATOM 696 C C . ALA A 1 92 ? 3.142 -3.490 -22.342 1.00 81.50 92 ALA A C 1
ATOM 698 O O . ALA A 1 92 ? 4.311 -3.840 -22.195 1.00 81.50 92 ALA A O 1
ATOM 699 N N . GLN A 1 93 ? 2.763 -2.210 -22.277 1.00 80.62 93 GLN A N 1
ATOM 700 C CA . GLN A 1 93 ? 3.710 -1.120 -22.055 1.00 80.62 93 GLN A CA 1
ATOM 701 C C . GLN A 1 93 ? 4.451 -1.264 -20.721 1.00 80.62 93 GLN A C 1
ATOM 703 O O . GLN A 1 93 ? 5.648 -1.011 -20.648 1.00 80.62 93 GLN A O 1
ATOM 708 N N . LEU A 1 94 ? 3.772 -1.688 -19.652 1.00 84.00 94 LEU A N 1
ATOM 709 C CA . LEU A 1 94 ? 4.459 -1.952 -18.393 1.00 84.00 94 LEU A CA 1
ATOM 710 C C . LEU A 1 94 ? 5.556 -3.011 -18.552 1.00 84.00 94 LEU A C 1
ATOM 712 O O . LEU A 1 94 ? 6.650 -2.830 -18.021 1.00 84.00 94 LEU A O 1
ATOM 716 N N . ALA A 1 95 ? 5.255 -4.116 -19.238 1.00 83.75 95 ALA A N 1
ATOM 717 C CA . ALA A 1 95 ? 6.213 -5.197 -19.440 1.00 83.75 95 ALA A CA 1
ATOM 718 C C . ALA A 1 95 ? 7.459 -4.708 -20.195 1.00 83.75 95 ALA A C 1
ATOM 720 O O . ALA A 1 95 ? 8.574 -5.050 -19.810 1.00 83.75 95 ALA A O 1
ATOM 721 N N . GLU A 1 96 ? 7.274 -3.840 -21.191 1.00 83.56 96 GLU A N 1
ATOM 722 C CA . GLU A 1 96 ? 8.363 -3.174 -21.913 1.00 83.56 96 GLU A CA 1
ATOM 723 C C . GLU A 1 96 ? 9.177 -2.245 -20.991 1.00 83.56 96 GLU A C 1
ATOM 725 O O . GLU A 1 96 ? 10.405 -2.324 -20.931 1.00 83.56 96 GLU A O 1
ATOM 730 N N . LEU A 1 97 ? 8.500 -1.413 -20.192 1.00 83.38 97 LEU A N 1
ATOM 731 C CA . LEU A 1 97 ? 9.144 -0.433 -19.310 1.00 83.38 97 LEU A CA 1
ATOM 732 C C . LEU A 1 97 ? 9.914 -1.056 -18.141 1.00 83.38 97 LEU A C 1
ATOM 734 O O . LEU A 1 97 ? 10.849 -0.438 -17.628 1.00 83.38 97 LEU A O 1
ATOM 738 N N . LYS A 1 98 ? 9.576 -2.280 -17.730 1.00 83.38 98 LYS A N 1
ATOM 739 C CA . LYS A 1 98 ? 10.373 -3.034 -16.749 1.00 83.38 98 LYS A CA 1
ATOM 740 C C . LYS A 1 98 ? 11.787 -3.341 -17.246 1.00 83.38 98 LYS A C 1
ATOM 742 O O . LYS A 1 98 ? 12.679 -3.503 -16.421 1.00 83.38 98 LYS A O 1
ATOM 747 N N . GLY A 1 99 ? 12.009 -3.386 -18.561 1.00 80.19 99 GLY A N 1
ATOM 748 C CA . GLY A 1 99 ? 13.338 -3.548 -19.157 1.00 80.19 99 GLY A CA 1
ATOM 749 C C . GLY A 1 99 ? 14.174 -2.263 -19.186 1.00 80.19 99 GLY A C 1
ATOM 750 O O . GLY A 1 99 ? 15.324 -2.283 -19.623 1.00 80.19 99 GLY A O 1
ATOM 751 N N . HIS A 1 100 ? 13.624 -1.127 -18.747 1.00 79.62 100 HIS A N 1
ATOM 752 C CA . HIS A 1 100 ? 14.309 0.156 -18.831 1.00 79.62 100 HIS A CA 1
ATOM 753 C C . HIS A 1 100 ? 15.465 0.256 -17.821 1.00 79.62 100 HIS A C 1
ATOM 755 O O . HIS A 1 100 ? 15.261 0.093 -16.619 1.00 79.62 100 HIS A O 1
ATOM 761 N N . LYS A 1 101 ? 16.673 0.596 -18.293 1.00 75.75 101 LYS A N 1
ATOM 762 C CA . LYS A 1 101 ? 17.913 0.564 -17.486 1.00 75.75 101 LYS A CA 1
ATOM 763 C C . LYS A 1 101 ? 17.874 1.409 -16.207 1.00 75.75 101 LYS A C 1
ATOM 765 O O . LYS A 1 101 ? 18.500 1.031 -15.228 1.00 75.75 101 LYS A O 1
ATOM 770 N N . ALA A 1 102 ? 17.176 2.545 -16.218 1.00 80.44 102 ALA A N 1
ATOM 771 C CA . ALA A 1 102 ? 17.168 3.479 -15.088 1.00 80.44 102 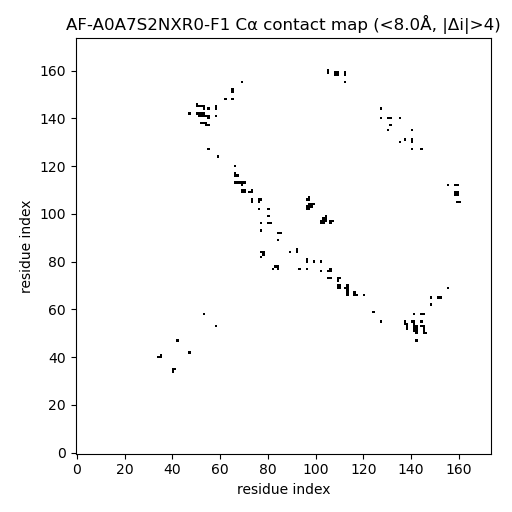ALA A CA 1
ATOM 772 C C . ALA A 1 102 ? 16.016 3.246 -14.094 1.00 80.44 102 ALA A C 1
ATOM 774 O O . ALA A 1 102 ? 16.194 3.422 -12.894 1.00 80.44 102 ALA A O 1
ATOM 775 N N . TYR A 1 103 ? 14.832 2.858 -14.582 1.00 82.25 103 TYR A N 1
ATOM 776 C CA . TYR A 1 103 ? 13.600 2.826 -13.777 1.00 82.25 103 TYR A CA 1
ATOM 777 C C . TYR A 1 103 ? 12.928 1.450 -13.727 1.00 82.25 103 TYR A C 1
ATOM 779 O O . TYR A 1 103 ? 11.997 1.263 -12.947 1.00 82.25 103 TYR A O 1
ATOM 787 N N . GLY A 1 104 ? 13.381 0.482 -14.527 1.00 82.88 104 GLY A N 1
ATOM 788 C CA . GLY A 1 104 ? 12.724 -0.813 -14.695 1.00 82.88 104 GLY A CA 1
ATOM 789 C C . GLY A 1 104 ? 12.602 -1.613 -13.399 1.00 82.88 104 GLY A C 1
ATOM 790 O O . GLY A 1 104 ? 11.520 -2.106 -13.074 1.00 82.88 104 GLY A O 1
ATOM 791 N N . GLU A 1 105 ? 13.671 -1.657 -12.597 1.00 85.06 105 GLU A N 1
ATOM 792 C CA . GLU A 1 105 ? 13.645 -2.310 -11.281 1.00 85.06 105 GLU A CA 1
ATOM 793 C C . GLU A 1 105 ? 12.653 -1.641 -10.324 1.00 85.06 105 GLU A C 1
ATOM 795 O O . GLU A 1 105 ? 11.852 -2.323 -9.684 1.00 85.06 105 GLU A O 1
ATOM 800 N N . MET A 1 106 ? 12.660 -0.306 -10.255 1.00 84.88 106 MET A N 1
ATOM 801 C CA . MET A 1 106 ? 11.748 0.448 -9.389 1.00 84.88 106 MET A CA 1
ATOM 802 C C . MET A 1 106 ? 10.288 0.276 -9.818 1.00 84.88 106 MET A C 1
ATOM 804 O O . MET A 1 106 ? 9.417 0.118 -8.966 1.00 84.88 106 MET A O 1
ATOM 808 N N . ILE A 1 107 ? 10.015 0.255 -11.127 1.00 86.81 107 ILE A N 1
ATOM 809 C CA . ILE A 1 107 ? 8.682 -0.003 -11.691 1.00 86.81 107 ILE A CA 1
ATOM 810 C C . ILE A 1 107 ? 8.207 -1.413 -11.316 1.00 86.81 107 ILE A C 1
ATOM 812 O O . ILE A 1 107 ? 7.059 -1.582 -10.898 1.00 86.81 107 ILE A O 1
ATOM 816 N N . SER A 1 108 ? 9.087 -2.415 -11.414 1.00 87.56 108 SER A N 1
ATOM 817 C CA . SER A 1 108 ? 8.784 -3.798 -11.028 1.00 87.56 108 SER A CA 1
ATOM 818 C C . SER A 1 108 ? 8.474 -3.921 -9.531 1.00 87.56 108 SER A C 1
ATOM 820 O O . SER A 1 108 ? 7.466 -4.519 -9.148 1.00 87.56 108 SER A O 1
ATOM 822 N N . ARG A 1 109 ? 9.275 -3.282 -8.668 1.00 87.88 109 ARG A N 1
ATOM 823 C CA . ARG A 1 109 ? 9.036 -3.270 -7.214 1.00 87.88 109 ARG A CA 1
ATOM 824 C C . ARG A 1 109 ? 7.770 -2.503 -6.838 1.00 87.88 109 ARG A C 1
ATOM 826 O O . ARG A 1 109 ? 7.009 -2.969 -5.994 1.00 87.88 109 ARG A O 1
ATOM 833 N N . ALA A 1 110 ? 7.497 -1.369 -7.478 1.00 88.12 110 ALA A N 1
ATOM 834 C CA . ALA A 1 110 ? 6.267 -0.613 -7.251 1.00 88.12 110 ALA A CA 1
ATOM 835 C C . ALA A 1 110 ? 5.017 -1.424 -7.637 1.00 88.12 110 ALA A C 1
ATOM 837 O O . ALA A 1 110 ? 4.010 -1.376 -6.929 1.00 88.12 110 ALA A O 1
ATOM 838 N N . GLU A 1 111 ? 5.085 -2.225 -8.706 1.00 89.50 111 GLU A N 1
ATOM 839 C CA . GLU A 1 111 ? 4.016 -3.172 -9.030 1.00 89.50 111 GLU A CA 1
ATOM 840 C C . GLU A 1 111 ? 3.882 -4.282 -7.981 1.00 89.50 111 GLU A C 1
ATOM 842 O O . GLU A 1 111 ? 2.770 -4.531 -7.517 1.00 89.50 111 GLU A O 1
ATOM 847 N N . GLY A 1 112 ? 4.987 -4.902 -7.558 1.00 88.12 112 GLY A N 1
ATOM 848 C CA . GLY A 1 112 ? 4.962 -5.926 -6.507 1.00 88.12 112 GLY A CA 1
ATOM 849 C C . GLY A 1 112 ? 4.357 -5.413 -5.194 1.00 88.12 112 GLY A C 1
ATOM 850 O O . GLY A 1 112 ? 3.500 -6.070 -4.602 1.00 88.12 112 GLY A O 1
ATOM 851 N N . ALA A 1 113 ? 4.721 -4.197 -4.777 1.00 88.94 113 ALA A N 1
ATOM 852 C CA . ALA A 1 113 ? 4.156 -3.545 -3.596 1.00 88.94 113 ALA A CA 1
ATOM 853 C C . ALA A 1 113 ? 2.651 -3.263 -3.733 1.00 88.94 113 ALA A C 1
ATOM 855 O O . ALA A 1 113 ? 1.910 -3.386 -2.752 1.00 88.94 113 ALA A O 1
ATOM 856 N N . HIS A 1 114 ? 2.190 -2.903 -4.936 1.00 90.56 114 HIS A N 1
ATOM 857 C CA . HIS A 1 114 ? 0.771 -2.682 -5.205 1.00 90.56 114 HIS A CA 1
ATOM 858 C C . HIS A 1 114 ? -0.033 -3.982 -5.110 1.00 90.56 114 HIS A C 1
ATOM 860 O O . HIS A 1 114 ? -1.036 -4.013 -4.400 1.00 90.56 114 HIS A O 1
ATOM 866 N N . VAL A 1 115 ? 0.430 -5.060 -5.753 1.00 91.56 115 VAL A N 1
ATOM 867 C CA . VAL A 1 115 ? -0.234 -6.375 -5.699 1.00 91.56 115 VAL A CA 1
ATOM 868 C C . VAL A 1 115 ? -0.304 -6.884 -4.261 1.00 91.56 115 VAL A C 1
ATOM 870 O O . VAL A 1 115 ? -1.386 -7.209 -3.778 1.00 91.56 115 VAL A O 1
ATOM 873 N N . ASN A 1 116 ? 0.809 -6.820 -3.526 1.00 92.06 116 ASN A N 1
ATOM 874 C CA . ASN A 1 116 ? 0.830 -7.185 -2.110 1.00 92.06 116 ASN A CA 1
ATOM 875 C C . ASN A 1 116 ? -0.147 -6.336 -1.270 1.00 92.06 116 ASN A C 1
ATOM 877 O O . ASN A 1 116 ? -0.718 -6.803 -0.281 1.00 92.06 116 ASN A O 1
ATOM 881 N N . GLY A 1 117 ? -0.339 -5.074 -1.659 1.00 88.69 117 GLY A N 1
ATOM 882 C CA . GLY A 1 117 ? -1.317 -4.187 -1.045 1.00 88.69 117 GLY A CA 1
ATOM 883 C C . GLY A 1 117 ? -2.746 -4.658 -1.277 1.00 88.69 117 GLY A C 1
ATOM 884 O O . GLY A 1 117 ? -3.513 -4.754 -0.322 1.00 88.69 117 GLY A O 1
ATOM 885 N N . LEU A 1 118 ? -3.089 -4.995 -2.518 1.00 91.25 118 LEU A N 1
ATOM 886 C CA . LEU A 1 118 ? -4.424 -5.466 -2.885 1.00 91.25 118 LEU A CA 1
ATOM 887 C C . LEU A 1 118 ? -4.789 -6.798 -2.221 1.00 91.25 118 LEU A C 1
ATOM 889 O O . LEU A 1 118 ? -5.950 -7.000 -1.886 1.00 91.25 118 LEU A O 1
ATOM 893 N N . GLU A 1 119 ? -3.817 -7.672 -1.973 1.00 91.75 119 GLU A N 1
ATOM 894 C CA . GLU A 1 119 ? -4.032 -8.933 -1.246 1.00 91.75 119 GLU A CA 1
ATOM 895 C C . GLU A 1 119 ? -4.245 -8.712 0.259 1.00 91.75 119 GLU A C 1
ATOM 897 O O . GLU A 1 119 ? -5.050 -9.392 0.895 1.00 91.75 119 GLU A O 1
ATOM 902 N N . SER A 1 120 ? -3.545 -7.733 0.839 1.00 89.00 120 SER A N 1
ATOM 903 C CA . SER A 1 120 ? -3.607 -7.447 2.279 1.00 89.00 120 SER A CA 1
ATOM 904 C C . SER A 1 120 ? -4.802 -6.562 2.664 1.00 89.00 120 SER A C 1
ATOM 906 O O . SER A 1 120 ? -5.283 -6.619 3.799 1.00 89.00 120 SER A O 1
ATOM 908 N N . PHE A 1 121 ? -5.293 -5.733 1.738 1.00 90.12 121 PHE A N 1
ATOM 909 C CA . PHE A 1 121 ? -6.354 -4.757 1.996 1.00 90.12 121 PHE A CA 1
ATOM 910 C C . PHE A 1 121 ? -7.687 -5.383 2.454 1.00 90.12 121 PHE A C 1
ATOM 912 O O . PHE A 1 121 ? -8.228 -4.905 3.454 1.00 90.12 121 PHE A O 1
ATOM 919 N N . PRO A 1 122 ? -8.218 -6.453 1.823 1.00 91.75 122 PRO A N 1
ATOM 920 C CA . PRO A 1 122 ? -9.466 -7.078 2.258 1.00 91.75 122 PRO A CA 1
ATOM 921 C C . PRO A 1 122 ? -9.399 -7.594 3.695 1.00 91.75 122 PRO A C 1
ATOM 923 O O . PRO A 1 122 ? -10.352 -7.425 4.450 1.00 91.75 122 PRO A O 1
ATOM 926 N N . VAL A 1 123 ? -8.259 -8.165 4.096 1.00 92.31 123 VAL A N 1
ATOM 927 C CA . VAL A 1 123 ? -8.047 -8.675 5.459 1.00 92.31 123 VAL A CA 1
ATOM 928 C C . VAL A 1 123 ? -8.050 -7.526 6.469 1.00 92.31 123 VAL A C 1
ATOM 930 O O . VAL A 1 123 ? -8.707 -7.615 7.506 1.00 92.31 123 VAL A O 1
ATOM 933 N N . PHE A 1 124 ? -7.379 -6.417 6.147 1.00 91.31 124 PHE A N 1
ATOM 934 C CA . PHE A 1 124 ? -7.396 -5.210 6.975 1.00 91.31 124 PHE A CA 1
ATOM 935 C C . PHE A 1 124 ? -8.807 -4.615 7.103 1.00 91.31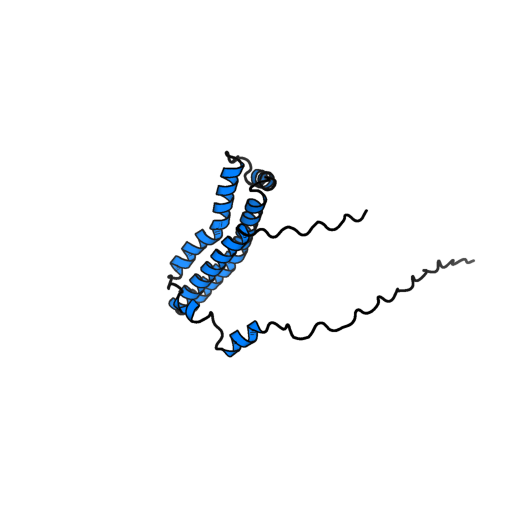 124 PHE A C 1
ATOM 937 O O . PHE A 1 124 ? -9.267 -4.348 8.215 1.00 91.31 124 PHE A O 1
ATOM 944 N N . ALA A 1 125 ? -9.511 -4.437 5.983 1.00 91.69 125 ALA A N 1
ATOM 945 C CA . ALA A 1 125 ? -10.852 -3.860 5.963 1.00 91.69 125 ALA A CA 1
ATOM 946 C C . ALA A 1 125 ? -11.862 -4.740 6.716 1.00 91.69 125 ALA A C 1
ATOM 948 O O . ALA A 1 125 ? -12.629 -4.230 7.535 1.00 91.69 125 ALA A O 1
ATOM 949 N N . ALA A 1 126 ? -11.824 -6.059 6.501 1.00 93.06 126 ALA A N 1
ATOM 950 C CA . ALA A 1 126 ? -12.663 -7.013 7.217 1.00 93.06 126 ALA A CA 1
ATOM 951 C C . ALA A 1 126 ? -12.384 -6.988 8.726 1.00 93.06 126 ALA A C 1
ATOM 953 O O . ALA A 1 126 ? -13.325 -6.913 9.513 1.00 93.06 126 ALA A O 1
ATOM 954 N N . GLY A 1 127 ? -11.111 -6.970 9.138 1.00 91.56 127 GLY A N 1
ATOM 955 C CA . GLY A 1 127 ? -10.733 -6.875 10.551 1.00 91.56 127 GLY A CA 1
ATOM 956 C C . GLY A 1 127 ? -11.212 -5.580 11.213 1.00 91.56 127 GLY A C 1
ATOM 957 O O . GLY A 1 127 ? -11.776 -5.615 12.307 1.00 91.56 127 GLY A O 1
ATOM 958 N N . LEU A 1 128 ? -11.061 -4.439 10.532 1.00 91.25 128 LEU A N 1
ATOM 959 C CA . LEU A 1 128 ? -11.520 -3.137 11.024 1.00 91.25 128 LEU A CA 1
ATOM 960 C C . LEU A 1 128 ? -13.049 -3.098 11.190 1.00 91.25 128 LEU A C 1
ATOM 962 O O . LEU A 1 128 ? -13.558 -2.610 12.202 1.00 91.25 128 LEU A O 1
ATOM 966 N N . LEU A 1 129 ? -13.784 -3.621 10.204 1.00 91.06 129 LEU A N 1
ATOM 967 C CA . LEU A 1 129 ? -15.245 -3.678 10.233 1.00 91.06 129 LEU A CA 1
ATOM 968 C C . LEU A 1 129 ? -15.754 -4.671 11.280 1.00 91.06 129 LEU A C 1
ATOM 970 O O . LEU A 1 129 ? -16.710 -4.348 11.983 1.00 91.06 129 LEU A O 1
ATOM 974 N N . ALA A 1 130 ? -15.103 -5.825 11.441 1.00 92.19 130 ALA A N 1
ATOM 975 C CA . ALA A 1 130 ? -15.456 -6.804 12.466 1.00 92.19 130 ALA A CA 1
ATOM 976 C C . ALA A 1 130 ? -15.226 -6.245 13.879 1.00 92.19 130 ALA A C 1
ATOM 978 O O . ALA A 1 130 ? -16.104 -6.361 14.730 1.00 92.19 130 ALA A O 1
ATOM 979 N N . ALA A 1 131 ? -14.104 -5.555 14.118 1.00 89.25 131 ALA A N 1
ATOM 980 C CA . ALA A 1 131 ? -13.832 -4.896 15.398 1.00 89.25 131 ALA A CA 1
ATOM 981 C C . ALA A 1 131 ? -14.856 -3.793 15.710 1.00 89.25 131 ALA A C 1
ATOM 983 O O . ALA A 1 131 ? -15.326 -3.673 16.843 1.00 89.25 131 ALA A O 1
ATOM 984 N N . LYS A 1 132 ? -15.255 -3.022 14.689 1.00 89.25 132 LYS A N 1
ATOM 985 C CA . LYS A 1 132 ? -16.330 -2.031 14.813 1.00 89.25 132 LYS A CA 1
ATOM 986 C C . LYS A 1 132 ? -17.676 -2.699 15.126 1.00 89.25 132 LYS A C 1
ATOM 988 O O . LYS A 1 132 ? -18.410 -2.189 15.967 1.00 89.25 132 LYS A O 1
ATOM 993 N N . ALA A 1 133 ? -18.003 -3.809 14.463 1.00 90.31 133 ALA A N 1
ATOM 994 C CA . ALA A 1 133 ? -19.251 -4.547 14.672 1.00 90.31 133 ALA A CA 1
ATOM 995 C C . ALA A 1 133 ? -19.316 -5.212 16.057 1.00 90.31 133 ALA A C 1
ATOM 997 O O . ALA A 1 133 ? -20.381 -5.251 16.662 1.00 90.31 133 ALA A O 1
ATOM 998 N N . ALA A 1 134 ? -18.176 -5.659 16.588 1.00 91.88 134 ALA A N 1
ATOM 999 C CA . ALA A 1 134 ? -18.052 -6.221 17.931 1.00 91.88 134 ALA A CA 1
ATOM 1000 C C . ALA A 1 134 ? -18.145 -5.172 19.061 1.00 91.88 134 ALA A C 1
ATOM 1002 O O . ALA A 1 134 ? -18.111 -5.537 20.232 1.00 91.88 134 ALA A O 1
ATOM 1003 N N . GLY A 1 135 ? -18.243 -3.877 18.736 1.00 87.88 135 GLY A N 1
ATOM 1004 C CA . GLY A 1 135 ? -18.362 -2.811 19.734 1.00 87.88 135 GLY A CA 1
ATOM 1005 C C . GLY A 1 135 ? -17.069 -2.514 20.498 1.00 87.88 135 GLY A C 1
ATOM 1006 O O . GLY A 1 135 ? -17.128 -1.953 21.590 1.00 87.88 135 GLY A O 1
ATOM 1007 N N . VAL A 1 136 ? -15.903 -2.873 19.944 1.00 88.12 136 VAL A N 1
ATOM 1008 C CA . VAL A 1 136 ? -14.601 -2.544 20.546 1.00 88.12 136 VAL A CA 1
ATOM 1009 C C . VAL A 1 136 ? -14.435 -1.024 20.619 1.00 88.12 136 VAL A C 1
ATOM 1011 O O . VAL A 1 136 ? -14.920 -0.286 19.756 1.00 88.12 136 VAL A O 1
ATOM 1014 N N . ASP A 1 137 ? -13.742 -0.551 21.655 1.00 87.50 137 ASP A N 1
ATOM 1015 C CA . ASP A 1 137 ? -13.519 0.875 21.857 1.00 87.50 137 ASP A CA 1
ATOM 1016 C C . ASP A 1 137 ? -12.898 1.553 20.618 1.00 87.50 137 ASP A C 1
ATOM 1018 O O . ASP A 1 137 ? -11.931 1.076 20.012 1.00 87.50 137 ASP A O 1
ATOM 1022 N N . LYS A 1 138 ? -13.465 2.704 20.244 1.00 83.62 138 LYS A N 1
ATOM 1023 C CA . LYS A 1 138 ? -13.110 3.422 19.012 1.00 83.62 138 LYS A CA 1
ATOM 1024 C C . LYS A 1 138 ? -11.670 3.927 19.049 1.00 83.62 138 LYS A C 1
ATOM 1026 O O . LYS A 1 138 ? -11.046 3.997 17.988 1.00 83.62 138 LYS A O 1
ATOM 1031 N N . THR A 1 139 ? -11.145 4.262 20.232 1.00 84.00 139 THR A N 1
ATOM 1032 C CA . THR A 1 139 ? -9.762 4.742 20.368 1.00 84.00 139 THR A CA 1
ATOM 1033 C C . THR A 1 139 ? -8.769 3.607 20.131 1.00 84.00 139 THR A C 1
ATOM 1035 O O . THR A 1 139 ? -7.791 3.794 19.406 1.00 84.00 139 THR A O 1
ATOM 1038 N N . LEU A 1 140 ? -9.066 2.400 20.632 1.00 85.56 140 LEU A N 1
ATOM 1039 C CA . LEU A 1 140 ? -8.259 1.203 20.382 1.00 85.56 140 LEU A CA 1
ATOM 1040 C C . LEU A 1 140 ? -8.235 0.839 18.895 1.00 85.56 140 LEU A C 1
ATOM 1042 O O . LEU A 1 140 ? -7.159 0.633 18.331 1.00 85.56 140 LEU A O 1
ATOM 1046 N N . ILE A 1 141 ? -9.402 0.817 18.243 1.00 87.00 141 ILE A N 1
ATOM 1047 C CA . ILE A 1 141 ? -9.501 0.537 16.802 1.00 87.00 141 ILE A CA 1
ATOM 1048 C C . ILE A 1 141 ? -8.724 1.588 15.998 1.00 87.00 141 ILE A C 1
ATOM 1050 O O . ILE A 1 141 ? -7.972 1.236 15.089 1.00 87.00 141 ILE A O 1
ATOM 1054 N N . GLY A 1 142 ? -8.877 2.872 16.338 1.00 87.19 142 GLY A N 1
ATOM 1055 C CA . GLY A 1 142 ? -8.187 3.974 15.666 1.00 87.19 142 GLY A CA 1
ATOM 1056 C C . GLY A 1 142 ? -6.666 3.878 15.772 1.00 87.19 142 GLY A C 1
ATOM 1057 O O . GLY A 1 142 ? -5.972 4.016 14.763 1.00 87.19 142 GLY A O 1
ATOM 1058 N N . LYS A 1 143 ? -6.146 3.560 16.964 1.00 85.94 143 LYS A N 1
ATOM 1059 C CA . LYS A 1 143 ? -4.707 3.359 17.200 1.00 85.94 143 LYS A CA 1
ATOM 1060 C C . LYS A 1 143 ? -4.163 2.154 16.440 1.00 85.94 143 LYS A C 1
ATOM 1062 O O . LYS A 1 143 ? -3.127 2.268 15.793 1.00 85.94 143 LYS A O 1
ATOM 1067 N N . LEU A 1 144 ? -4.869 1.022 16.448 1.00 87.19 144 LEU A N 1
ATOM 1068 C CA . LEU A 1 144 ? -4.465 -0.166 15.684 1.00 87.19 144 LEU A CA 1
ATOM 1069 C C . LEU A 1 144 ? -4.482 0.086 14.172 1.00 87.19 144 LEU A C 1
ATOM 1071 O O . LEU A 1 144 ? -3.564 -0.330 13.463 1.00 87.19 144 LEU A O 1
ATOM 1075 N N . ALA A 1 145 ? -5.491 0.803 13.678 1.00 88.62 145 ALA A N 1
ATOM 1076 C CA . ALA A 1 145 ? -5.563 1.184 12.275 1.00 88.62 145 ALA A CA 1
ATOM 1077 C C . ALA A 1 145 ? -4.410 2.122 11.892 1.00 88.62 145 ALA A C 1
ATOM 1079 O O . ALA A 1 145 ? -3.737 1.883 10.891 1.00 88.62 145 ALA A O 1
ATOM 1080 N N . ALA A 1 146 ? -4.130 3.144 12.708 1.00 87.31 146 ALA A N 1
ATOM 1081 C CA . ALA A 1 146 ? -3.001 4.049 12.503 1.00 87.31 146 ALA A CA 1
ATOM 1082 C C . ALA A 1 146 ? -1.659 3.299 12.515 1.00 87.31 146 ALA A C 1
ATOM 1084 O O . ALA A 1 146 ? -0.831 3.524 11.631 1.00 87.31 146 ALA A O 1
ATOM 1085 N N . PHE A 1 147 ? -1.474 2.359 13.448 1.00 88.75 147 PHE A N 1
ATOM 1086 C CA . PHE A 1 147 ? -0.287 1.505 13.510 1.00 88.75 147 PHE A CA 1
ATOM 1087 C C . PHE A 1 147 ? -0.088 0.717 12.217 1.00 88.75 147 PHE A C 1
ATOM 1089 O O . PHE A 1 147 ? 0.986 0.743 11.618 1.00 88.75 147 PHE A O 1
ATOM 1096 N N . HIS A 1 148 ? -1.146 0.041 11.763 1.00 89.12 148 HIS A N 1
ATOM 1097 C CA . HIS A 1 148 ? -1.104 -0.756 10.546 1.00 89.12 148 HIS A CA 1
ATOM 1098 C C . HIS A 1 148 ? -0.737 0.102 9.328 1.00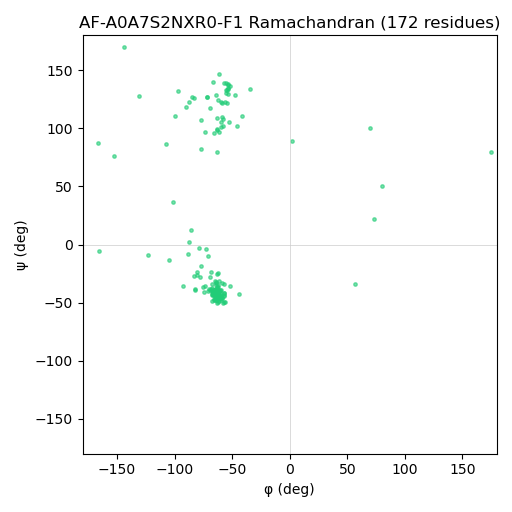 89.12 148 HIS A C 1
ATOM 1100 O O . HIS A 1 148 ? 0.133 -0.279 8.543 1.00 89.12 148 HIS A O 1
ATOM 1106 N N . LEU A 1 149 ? -1.348 1.284 9.193 1.00 89.75 149 LEU A N 1
ATOM 1107 C CA . LEU A 1 149 ? -1.045 2.221 8.110 1.00 89.75 149 LEU A CA 1
ATOM 1108 C C . LEU A 1 149 ? 0.393 2.743 8.179 1.00 89.75 149 LEU A C 1
ATOM 1110 O O . LEU A 1 149 ? 1.048 2.862 7.143 1.00 89.75 149 LEU A O 1
ATOM 1114 N N . LEU A 1 150 ? 0.920 3.005 9.375 1.00 89.88 150 LEU A N 1
ATOM 1115 C CA . LEU A 1 150 ? 2.313 3.410 9.553 1.00 89.88 150 LEU A CA 1
ATOM 1116 C C . LEU A 1 150 ? 3.271 2.303 9.097 1.00 89.88 150 LEU A C 1
ATOM 1118 O O . LEU A 1 150 ? 4.148 2.555 8.269 1.00 89.88 150 LEU A O 1
ATOM 1122 N N . CYS A 1 151 ? 3.066 1.069 9.567 1.00 90.19 151 CYS A N 1
ATOM 1123 C CA . CYS A 1 151 ? 3.848 -0.091 9.136 1.00 90.19 151 CYS A CA 1
ATOM 1124 C C . CYS A 1 151 ? 3.772 -0.291 7.620 1.00 90.19 151 CYS A C 1
ATOM 1126 O O . CYS A 1 151 ? 4.787 -0.560 6.978 1.00 90.19 151 CYS A O 1
ATOM 1128 N N . ARG A 1 152 ? 2.586 -0.117 7.029 1.00 90.00 152 ARG A N 1
ATOM 1129 C CA . ARG A 1 152 ? 2.388 -0.237 5.582 1.00 90.00 152 ARG A CA 1
ATOM 1130 C C . ARG A 1 152 ? 3.115 0.859 4.808 1.00 90.00 152 ARG A C 1
ATOM 1132 O O . ARG A 1 152 ? 3.722 0.578 3.778 1.00 90.00 152 ARG A O 1
ATOM 1139 N N . THR A 1 153 ? 3.091 2.090 5.312 1.00 89.25 153 THR A N 1
ATOM 1140 C CA . THR A 1 153 ? 3.826 3.218 4.724 1.00 89.25 153 THR A CA 1
ATOM 1141 C C . THR A 1 153 ? 5.325 2.943 4.744 1.00 89.25 153 THR A C 1
ATOM 1143 O O . THR A 1 153 ? 5.981 3.045 3.709 1.00 89.25 153 THR A O 1
ATOM 1146 N N . ALA A 1 154 ? 5.852 2.520 5.896 1.00 90.56 154 ALA A N 1
ATOM 1147 C CA . ALA A 1 154 ? 7.253 2.145 6.040 1.00 90.56 154 ALA A CA 1
ATOM 1148 C C . ALA A 1 154 ? 7.630 1.003 5.082 1.00 90.56 154 ALA A C 1
ATOM 1150 O O . ALA A 1 154 ? 8.624 1.112 4.370 1.00 90.56 154 ALA A O 1
ATOM 1151 N N . PHE A 1 155 ? 6.803 -0.044 4.991 1.00 89.81 155 PHE A N 1
ATOM 1152 C CA . PHE A 1 155 ? 7.004 -1.136 4.038 1.00 89.81 155 PHE A CA 1
ATOM 1153 C C . PHE A 1 155 ? 7.064 -0.635 2.591 1.00 89.81 155 PHE A C 1
ATOM 1155 O O . PHE A 1 155 ? 8.009 -0.967 1.887 1.00 89.81 155 PHE A O 1
ATOM 1162 N N . ASN A 1 156 ? 6.112 0.193 2.148 1.00 88.94 156 ASN A N 1
ATOM 1163 C CA . ASN A 1 156 ? 6.093 0.714 0.778 1.00 88.94 156 ASN A CA 1
ATOM 1164 C C . ASN A 1 156 ? 7.366 1.518 0.451 1.00 88.94 156 ASN A C 1
ATOM 1166 O O . ASN A 1 156 ? 7.949 1.332 -0.617 1.00 88.94 156 ASN A O 1
ATOM 1170 N N . VAL A 1 157 ? 7.813 2.386 1.369 1.00 88.62 157 VAL A N 1
ATOM 1171 C CA . VAL A 1 157 ? 9.035 3.191 1.192 1.00 88.62 157 VAL A CA 1
ATOM 1172 C C . VAL A 1 157 ? 10.268 2.296 1.120 1.00 88.62 157 VAL A C 1
ATOM 1174 O O . VAL A 1 157 ? 11.077 2.444 0.204 1.00 88.62 157 VAL A O 1
ATOM 1177 N N . LEU A 1 158 ? 10.400 1.342 2.045 1.00 89.50 158 LEU A N 1
ATOM 1178 C CA . LEU A 1 158 ? 11.552 0.445 2.079 1.00 89.50 158 LEU A CA 1
ATOM 1179 C C . LEU A 1 158 ? 11.574 -0.491 0.862 1.00 89.50 158 LEU A C 1
ATOM 1181 O O . LEU A 1 158 ? 12.610 -0.676 0.233 1.00 89.50 158 LEU A O 1
ATOM 1185 N N . TYR A 1 159 ? 10.429 -1.054 0.493 1.00 87.44 159 TYR A N 1
ATOM 1186 C CA . TYR A 1 159 ? 10.333 -2.026 -0.593 1.00 87.44 159 TYR A CA 1
ATOM 1187 C C . TYR A 1 159 ? 10.634 -1.409 -1.964 1.00 87.44 159 TYR A C 1
ATOM 1189 O O . TYR A 1 159 ? 11.263 -2.046 -2.805 1.00 87.44 159 TYR A O 1
ATOM 1197 N N . ILE A 1 160 ? 10.199 -0.168 -2.203 1.00 84.88 160 ILE A N 1
ATOM 1198 C CA . ILE A 1 160 ? 10.456 0.527 -3.473 1.00 84.88 160 ILE A CA 1
ATOM 1199 C C . ILE A 1 160 ? 11.856 1.157 -3.481 1.00 84.88 160 ILE A C 1
ATOM 1201 O O . ILE A 1 160 ? 12.528 1.134 -4.512 1.00 84.88 160 ILE A O 1
ATOM 1205 N N . GLY A 1 161 ? 12.290 1.725 -2.351 1.00 82.94 161 GLY A N 1
ATOM 1206 C CA . GLY A 1 161 ? 13.524 2.505 -2.254 1.00 82.94 161 GLY A CA 1
ATOM 1207 C C . GLY A 1 161 ? 14.803 1.681 -2.119 1.00 82.94 161 GLY A C 1
ATOM 1208 O O . GLY A 1 161 ? 15.862 2.153 -2.527 1.00 82.94 161 GLY A O 1
ATOM 1209 N N . PHE A 1 162 ? 14.737 0.462 -1.577 1.00 81.31 162 PHE A N 1
ATOM 1210 C CA . PHE A 1 162 ? 15.930 -0.360 -1.383 1.00 81.31 162 PHE A CA 1
ATOM 1211 C C . PHE A 1 162 ? 16.116 -1.368 -2.515 1.00 81.31 162 PHE A C 1
ATOM 1213 O O . PHE A 1 162 ? 15.207 -2.107 -2.896 1.00 81.31 162 PHE A O 1
ATOM 1220 N N . SER A 1 163 ? 17.343 -1.411 -3.031 1.00 65.12 163 SER A N 1
ATOM 1221 C CA . SER A 1 163 ? 17.796 -2.407 -3.994 1.00 65.12 163 SER A CA 1
ATOM 1222 C C . SER A 1 163 ? 18.593 -3.481 -3.280 1.00 65.12 163 SER A C 1
ATOM 1224 O O . SER A 1 163 ? 19.710 -3.237 -2.836 1.00 65.12 163 SER A O 1
ATOM 1226 N N . THR A 1 164 ? 18.036 -4.686 -3.189 1.00 61.31 164 THR A N 1
ATOM 1227 C CA . THR A 1 164 ? 18.855 -5.876 -2.955 1.00 61.31 164 THR A CA 1
ATOM 1228 C C . THR A 1 164 ? 19.316 -6.382 -4.321 1.00 61.31 164 THR A C 1
ATOM 1230 O O . THR A 1 164 ? 18.456 -6.639 -5.170 1.00 61.31 164 THR A O 1
ATOM 1233 N N . PRO A 1 165 ? 20.633 -6.504 -4.569 1.00 58.91 165 PRO A N 1
ATOM 1234 C CA . PRO A 1 165 ? 21.135 -7.128 -5.784 1.00 58.91 165 PRO A CA 1
ATOM 1235 C C . PRO A 1 165 ? 20.539 -8.529 -5.908 1.00 58.91 165 PRO A C 1
ATOM 1237 O O . PRO A 1 165 ? 20.546 -9.293 -4.939 1.00 58.91 165 PRO A O 1
ATOM 1240 N N . ALA A 1 166 ? 19.994 -8.855 -7.078 1.00 62.78 166 ALA A N 1
ATOM 1241 C CA . ALA A 1 166 ? 19.527 -10.208 -7.338 1.00 62.78 166 ALA A CA 1
ATOM 1242 C C . ALA A 1 166 ? 20.699 -11.190 -7.137 1.00 62.78 166 ALA A C 1
ATOM 1244 O O . ALA A 1 166 ? 21.822 -10.875 -7.549 1.00 62.78 166 ALA A O 1
ATOM 1245 N N . PRO A 1 167 ? 20.474 -12.364 -6.517 1.00 63.81 167 PRO A N 1
ATOM 1246 C CA . PRO A 1 167 ? 21.494 -13.399 -6.456 1.00 63.81 167 PRO A CA 1
ATOM 1247 C C . PRO A 1 167 ? 21.981 -13.708 -7.877 1.00 63.81 167 PRO A C 1
ATOM 1249 O O . PRO A 1 167 ? 21.142 -13.780 -8.783 1.00 63.81 167 PRO A O 1
ATOM 1252 N N . PRO A 1 168 ? 23.297 -13.881 -8.101 1.00 70.62 168 PRO A N 1
ATOM 1253 C CA . PRO A 1 168 ? 23.786 -14.300 -9.405 1.00 70.62 168 PRO A CA 1
ATOM 1254 C C . PRO A 1 168 ? 23.064 -15.588 -9.800 1.00 70.62 168 PRO A C 1
ATOM 1256 O O . PRO A 1 168 ? 22.895 -16.488 -8.973 1.00 70.62 168 PRO A O 1
ATOM 1259 N N . ALA A 1 169 ? 22.581 -15.637 -11.044 1.00 77.31 169 ALA A N 1
ATOM 1260 C CA . ALA A 1 169 ? 21.864 -16.796 -11.551 1.00 77.31 169 ALA A CA 1
ATOM 1261 C C . ALA A 1 169 ? 22.705 -18.062 -11.308 1.00 77.31 169 ALA A C 1
ATOM 1263 O O . ALA A 1 169 ? 23.923 -18.022 -11.520 1.00 77.31 169 ALA A O 1
ATOM 1264 N N . PRO A 1 170 ? 22.096 -19.172 -10.848 1.00 75.00 170 PRO A N 1
ATOM 1265 C CA . PRO A 1 170 ? 22.823 -20.425 -10.736 1.00 75.00 170 PRO A CA 1
ATOM 1266 C C . PRO A 1 170 ? 23.421 -20.763 -12.109 1.00 75.00 170 PRO A C 1
ATOM 1268 O O . PRO A 1 170 ? 22.750 -20.535 -13.123 1.00 75.00 170 PRO A O 1
ATOM 1271 N N . PRO A 1 171 ? 24.671 -21.258 -12.168 1.00 75.62 171 PRO A N 1
ATOM 1272 C CA . PRO A 1 171 ? 25.291 -21.616 -13.433 1.00 75.62 171 PRO A CA 1
ATOM 1273 C C . PRO A 1 171 ? 24.365 -22.579 -14.172 1.00 75.62 171 PRO A C 1
ATOM 1275 O O . PRO A 1 171 ? 23.870 -23.545 -13.584 1.00 75.62 171 PRO A O 1
ATOM 1278 N N . ALA A 1 172 ? 24.089 -22.274 -15.440 1.00 73.19 172 ALA A N 1
ATOM 1279 C CA . ALA A 1 172 ? 23.319 -23.158 -16.296 1.00 73.19 172 ALA A CA 1
ATOM 1280 C C . ALA A 1 172 ? 24.005 -24.528 -16.281 1.00 73.19 172 ALA A C 1
ATOM 1282 O O . ALA A 1 172 ? 25.196 -24.625 -16.571 1.00 73.19 172 ALA A O 1
ATOM 1283 N N . LEU A 1 173 ? 23.271 -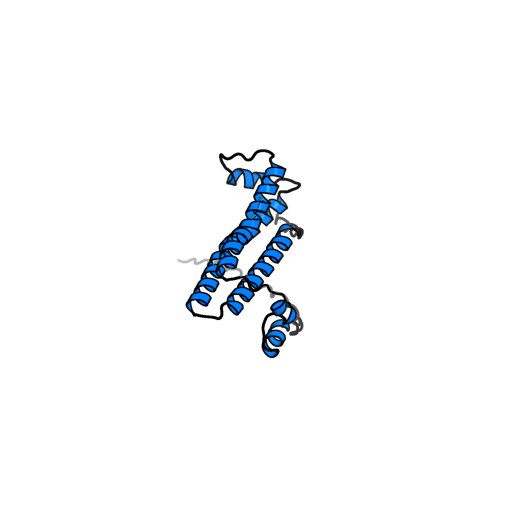25.565 -15.875 1.00 65.56 173 LEU A N 1
ATOM 1284 C CA . LEU A 1 173 ? 23.730 -26.944 -15.989 1.00 65.56 173 LEU A CA 1
ATOM 1285 C C . LEU A 1 173 ? 23.827 -27.250 -17.490 1.00 65.56 173 LEU A C 1
ATOM 1287 O O . LEU A 1 173 ? 22.808 -27.503 -18.130 1.00 65.56 173 LEU A O 1
ATOM 1291 N N . THR A 1 174 ? 25.033 -27.108 -18.042 1.00 66.00 174 THR A N 1
ATOM 1292 C CA . THR A 1 174 ? 25.428 -27.582 -19.376 1.00 66.00 174 THR A CA 1
ATOM 1293 C C . THR A 1 174 ? 25.667 -29.079 -19.365 1.00 66.00 174 THR A C 1
ATOM 1295 O O . THR A 1 174 ? 26.263 -29.544 -18.364 1.00 66.00 174 THR A O 1
#

Nearest PDB structures (foldseek):
  5t1o-assembly1_B  TM=2.528E-01  e=6.789E+00  Escherichia coli K-12

Secondary structure (DSSP, 8-state):
-------------------PPP---TT-S-SHHHHHHHTT-SS-HHHHHHS----HHHHHHHHHHHHHHHHHHHHHHHHHHHSS--TT-HHHHHHHHTT-TTTHHHHHHHHHHHHHHHHHHHHHHHHHHHHHHTT--HHHHHHHHHHHHHHHHHHHHHHHH--PPPPPPPPP--

Mean predicted aligned error: 15.22 Å

InterPro domains:
  IPR001129 Membrane-associated, eicosanoid/glutathione metabolism (MAPEG) protein [PF01124] (63-162)
  IPR023352 Membrane associated eicosanoid/glutathione metabolism-like domain superfamily [G3DSA:1.20.120.550] (60-169)
  IPR023352 Membrane associated eicosanoid/glutathione metabolism-like domain superfamily [SSF161084] (64-165)

pLDDT: mean 74.9, std 16.4, range [41.31, 93.06]

Radius of gyration: 26.87 Å; Cα contacts (8 Å, |Δi|>4): 101; chains: 1; bounding box: 48×85×56 Å